Protein AF-0000000087054892 (afdb_homodimer)

Foldseek 3Di:
DDLVVLLVVVQVVQVVQFDQDPVRDTDDDPCSLCPDPVSVVSDVPVLVSVVVCVVVVNDDDPDNPPPDDPCVPPDDDDDDDDD/DDLVVLLVVVQVVQVVQFDQDPVRDTDDDPVSLCPDPVSVVSDVPVVVSVVVCVVVVNDDDDDDPPPPCPCVVPDDDDDDDDD

InterPro domains:
  IPR027817 Costars domain [PF14705] (2-78)
  IPR027817 Costars domain [SM01283] (1-79)
  IPR038095 Costars domain superfamily [G3DSA:1.10.10.1540] (1-82)
  IPR044302 Costars family [PTHR46334] (1-81)

Secondary structure (DSSP, 8-state):
--HHHHHHHHHHHHHHHSEE-TTS-EEEEHHHHHH-HHHHHH-TTHHHHHHHHHHTTSEEESSSTTTSSTTTT-EEEEPP---/--HHHHHHHHHHHHHHHSEE-TTS-EEEEHHHHHH-HHHHHH-TTHHHHHHHHHHTTSEEESSS-S--GGGTT-EEEEPP---

Nearest PDB structures (foldseek):
  2l2o-assembly1_A  TM=8.131E-01  e=5.990E-06  Homo sapiens
  8h1t-assembly1_N  TM=3.758E-01  e=7.780E+00  Homo sapiens
  2l2o-assembly1_A  TM=8.113E-01  e=1.646E-06  Homo sapiens
  8h1t-assembly1_N  TM=3.762E-01  e=4.968E+00  Homo sapiens

Structure (mmCIF, N/CA/C/O backbone):
data_AF-0000000087054892-model_v1
#
loop_
_entity.id
_entity.type
_entity.pdbx_description
1 polymer 'Costars family protein'
#
loop_
_atom_site.group_PDB
_atom_site.id
_atom_site.type_symbol
_atom_site.label_atom_id
_atom_site.label_alt_id
_atom_site.label_comp_id
_atom_site.label_asym_id
_atom_site.label_entity_id
_atom_site.label_seq_id
_atom_site.pdbx_PDB_ins_code
_atom_site.Cartn_x
_atom_site.Cartn_y
_atom_site.Cartn_z
_atom_site.occupancy
_atom_site.B_iso_or_equiv
_atom_site.auth_seq_id
_atom_site.auth_comp_id
_atom_site.auth_asym_id
_atom_site.auth_atom_id
_atom_site.pdbx_PDB_model_num
ATOM 1 N N . MET A 1 1 ? -16.953 -5.738 0.261 1 68.81 1 MET A N 1
ATOM 2 C CA . MET A 1 1 ? -16.234 -6.996 0.444 1 68.81 1 MET A CA 1
ATOM 3 C C . MET A 1 1 ? -15.57 -7.055 1.818 1 68.81 1 MET A C 1
ATOM 5 O O . MET A 1 1 ? -15.062 -6.043 2.311 1 68.81 1 MET A O 1
ATOM 9 N N . ASN A 1 2 ? -15.766 -8.086 2.609 1 77.81 2 ASN A N 1
ATOM 10 C CA . ASN A 1 2 ? -14.961 -8.258 3.811 1 77.81 2 ASN A CA 1
ATOM 11 C C . ASN A 1 2 ? -13.594 -8.859 3.488 1 77.81 2 ASN A C 1
ATOM 13 O O . ASN A 1 2 ? -13.312 -9.188 2.334 1 77.81 2 ASN A O 1
ATOM 17 N N . VAL A 1 3 ? -12.602 -8.836 4.434 1 77.44 3 VAL A N 1
ATOM 18 C CA . VAL A 1 3 ? -11.211 -9.211 4.219 1 77.44 3 VAL A CA 1
ATOM 19 C C . VAL A 1 3 ? -11.133 -10.648 3.699 1 77.44 3 VAL A C 1
ATOM 21 O O . VAL A 1 3 ? -10.297 -10.961 2.85 1 77.44 3 VAL A O 1
ATOM 24 N N . GLU A 1 4 ? -12.039 -11.531 4.176 1 83.75 4 GLU A N 1
ATOM 25 C CA . GLU A 1 4 ? -12.023 -12.922 3.725 1 83.75 4 GLU A CA 1
ATOM 26 C C . GLU A 1 4 ? -12.391 -13.023 2.248 1 83.75 4 GLU A C 1
ATOM 28 O O . GLU A 1 4 ? -11.773 -13.789 1.502 1 83.75 4 GLU A O 1
ATOM 33 N N . GLU A 1 5 ? -13.375 -12.273 1.948 1 89.38 5 GLU A N 1
ATOM 34 C CA . GLU A 1 5 ? -13.781 -12.25 0.548 1 89.38 5 GLU A CA 1
ATOM 35 C C . GLU A 1 5 ? -12.68 -11.688 -0.343 1 89.38 5 GLU A C 1
ATOM 37 O O . GLU A 1 5 ? -12.445 -12.188 -1.445 1 89.38 5 GLU A O 1
ATOM 42 N N . GLU A 1 6 ? -12.031 -10.68 0.125 1 87.88 6 GLU A N 1
ATOM 43 C CA . GLU A 1 6 ? -10.945 -10.07 -0.64 1 87.88 6 GLU A CA 1
ATOM 44 C C . GLU A 1 6 ? -9.797 -11.047 -0.834 1 87.88 6 GLU A C 1
ATOM 46 O O . GLU A 1 6 ? -9.18 -11.094 -1.904 1 87.88 6 GLU A O 1
ATOM 51 N N . VAL A 1 7 ? -9.578 -11.812 0.186 1 91.75 7 VAL A N 1
ATOM 52 C CA . VAL A 1 7 ? -8.484 -12.781 0.1 1 91.75 7 VAL A CA 1
ATOM 53 C C . VAL A 1 7 ? -8.828 -13.859 -0.918 1 91.75 7 VAL A C 1
ATOM 55 O O . VAL A 1 7 ? -7.965 -14.32 -1.668 1 91.75 7 VAL A O 1
ATOM 58 N N . GLU A 1 8 ? -10.062 -14.234 -0.938 1 94.06 8 GLU A N 1
ATOM 59 C CA . GLU A 1 8 ? -10.484 -15.227 -1.924 1 94.06 8 GLU A CA 1
ATOM 60 C C . GLU A 1 8 ? -10.344 -14.688 -3.344 1 94.06 8 GLU A C 1
ATOM 62 O O . GLU A 1 8 ? -9.875 -15.391 -4.238 1 94.06 8 GLU A O 1
ATOM 67 N N . ARG A 1 9 ? -10.742 -13.414 -3.494 1 93.69 9 ARG A N 1
ATOM 68 C CA . ARG A 1 9 ? -10.578 -12.789 -4.801 1 93.69 9 ARG A CA 1
ATOM 69 C C . ARG A 1 9 ? -9.102 -12.68 -5.172 1 93.69 9 ARG A C 1
ATOM 71 O O . ARG A 1 9 ? -8.734 -12.828 -6.34 1 93.69 9 ARG A O 1
ATOM 78 N N . LEU A 1 10 ? -8.25 -12.438 -4.195 1 95.62 10 LEU A N 1
ATOM 79 C CA . LEU A 1 10 ? -6.812 -12.359 -4.426 1 95.62 10 LEU A CA 1
ATOM 80 C C . LEU A 1 10 ? -6.277 -13.68 -4.969 1 95.62 10 LEU A C 1
ATOM 82 O O . LEU A 1 10 ? -5.465 -13.688 -5.898 1 95.62 10 LEU A O 1
ATOM 86 N N . LYS A 1 11 ? -6.719 -14.758 -4.449 1 96.06 11 LYS A N 1
ATOM 87 C CA . LYS A 1 11 ? -6.285 -16.062 -4.934 1 96.06 11 LYS A CA 1
ATOM 88 C C . LYS A 1 11 ? -6.609 -16.234 -6.414 1 96.06 11 LYS A C 1
ATOM 90 O O . LYS A 1 11 ? -5.773 -16.703 -7.188 1 96.06 11 LYS A O 1
ATOM 95 N N . GLU A 1 12 ? -7.785 -15.875 -6.77 1 96.88 12 GLU A N 1
ATOM 96 C CA . GLU A 1 12 ? -8.227 -15.984 -8.156 1 96.88 12 GLU A CA 1
ATOM 97 C C . GLU A 1 12 ? -7.34 -15.156 -9.086 1 96.88 12 GLU A C 1
ATOM 99 O O . GLU A 1 12 ? -6.957 -15.617 -10.164 1 96.88 12 GLU A O 1
ATOM 104 N N . GLU A 1 13 ? -7.086 -13.961 -8.609 1 97.12 13 GLU A N 1
ATOM 105 C CA . GLU A 1 13 ? -6.293 -13.062 -9.445 1 97.12 13 GLU A CA 1
ATOM 106 C C . GLU A 1 13 ? -4.852 -13.555 -9.562 1 97.12 13 GLU A C 1
ATOM 108 O O . GLU A 1 13 ? -4.23 -13.422 -10.617 1 97.12 13 GLU A O 1
ATOM 113 N N . ILE A 1 14 ? -4.324 -14.148 -8.508 1 97.06 14 ILE A N 1
ATOM 114 C CA . ILE A 1 14 ? -2.969 -14.68 -8.57 1 97.06 14 ILE A CA 1
ATOM 115 C C . ILE A 1 14 ? -2.92 -15.867 -9.516 1 97.06 14 ILE A C 1
ATOM 117 O O . ILE A 1 14 ? -1.962 -16.031 -10.281 1 97.06 14 ILE A O 1
ATOM 121 N N . GLN A 1 15 ? -3.904 -16.625 -9.492 1 97.25 15 GLN A N 1
ATOM 122 C CA . GLN A 1 15 ? -3.961 -17.766 -10.414 1 97.25 15 GLN A CA 1
ATOM 123 C C . GLN A 1 15 ? -4.145 -17.297 -11.852 1 97.25 15 GLN A C 1
ATOM 125 O O . GLN A 1 15 ? -3.568 -17.891 -12.773 1 97.25 15 GLN A O 1
ATOM 130 N N . ARG A 1 16 ? -4.91 -16.328 -12.008 1 96.94 16 ARG A N 1
ATOM 131 C CA . ARG A 1 16 ? -5.164 -15.797 -13.336 1 96.94 16 ARG A CA 1
ATOM 132 C C . ARG A 1 16 ? -3.904 -15.172 -13.93 1 96.94 16 ARG A C 1
ATOM 134 O O . ARG A 1 16 ? -3.617 -15.344 -15.117 1 96.94 16 ARG A O 1
ATOM 141 N N . LEU A 1 17 ? -3.178 -14.461 -13.156 1 97.38 17 LEU A N 1
ATOM 142 C CA . LEU A 1 17 ? -2.078 -13.633 -13.641 1 97.38 17 LEU A CA 1
ATOM 143 C C . LEU A 1 17 ? -0.741 -14.344 -13.445 1 97.38 17 LEU A C 1
ATOM 145 O O . LEU A 1 17 ? 0.256 -13.984 -14.07 1 97.38 17 LEU A O 1
ATOM 149 N N . GLY A 1 18 ? -0.791 -15.297 -12.547 1 97.06 18 GLY A N 1
ATOM 150 C CA . GLY A 1 18 ? 0.478 -15.883 -12.148 1 97.06 18 GLY A CA 1
ATOM 151 C C . GLY A 1 18 ? 0.843 -17.109 -12.953 1 97.06 18 GLY A C 1
ATOM 152 O O . GLY A 1 18 ? 0.237 -17.391 -13.992 1 97.06 18 GLY A O 1
ATOM 153 N N . GLN A 1 19 ? 1.957 -17.656 -12.562 1 96.19 19 GLN A N 1
ATOM 154 C CA . GLN A 1 19 ? 2.471 -18.891 -13.156 1 96.19 19 GLN A CA 1
ATOM 155 C C . GLN A 1 19 ? 2.457 -20.031 -12.148 1 96.19 19 GLN A C 1
ATOM 157 O O . GLN A 1 19 ? 2.953 -19.891 -11.031 1 96.19 19 GLN A O 1
ATOM 162 N N . ILE A 1 20 ? 1.938 -21.203 -12.727 1 95.38 20 ILE A N 1
ATOM 163 C CA . ILE A 1 20 ? 1.91 -22.375 -11.875 1 95.38 20 ILE A CA 1
ATOM 164 C C . ILE A 1 20 ? 3.326 -22.922 -11.695 1 95.38 20 ILE A C 1
ATOM 166 O O . ILE A 1 20 ? 4.113 -22.938 -12.641 1 95.38 20 ILE A O 1
ATOM 170 N N . GLN A 1 21 ? 3.553 -23.25 -10.445 1 95.62 21 GLN A N 1
ATOM 171 C CA . GLN A 1 21 ? 4.84 -23.859 -10.117 1 95.62 21 GLN A CA 1
ATOM 172 C C . GLN A 1 21 ? 4.746 -25.375 -10.078 1 95.62 21 GLN A C 1
ATOM 174 O O . GLN A 1 21 ? 3.648 -25.938 -10.016 1 95.62 21 GLN A O 1
ATOM 179 N N . PRO A 1 22 ? 5.848 -26 -10.164 1 95.06 22 PRO A N 1
ATOM 180 C CA . PRO A 1 22 ? 5.84 -27.469 -10.125 1 95.06 22 PRO A CA 1
ATOM 181 C C . PRO A 1 22 ? 5.184 -28.016 -8.859 1 95.06 22 PRO A C 1
ATOM 183 O O . PRO A 1 22 ? 4.574 -29.094 -8.891 1 95.06 22 PRO A O 1
ATOM 186 N N . ASP A 1 23 ? 5.242 -27.281 -7.777 1 94.44 23 ASP A N 1
ATOM 187 C CA . ASP A 1 23 ? 4.668 -27.75 -6.516 1 94.44 23 ASP A CA 1
ATOM 188 C C . ASP A 1 23 ? 3.182 -27.406 -6.434 1 94.44 23 ASP A C 1
ATOM 190 O O . ASP A 1 23 ? 2.541 -27.625 -5.406 1 94.44 23 ASP A O 1
ATOM 194 N N . GLY A 1 24 ? 2.678 -26.922 -7.469 1 95 24 GLY A N 1
ATOM 195 C CA . GLY A 1 24 ? 1.264 -26.594 -7.504 1 95 24 GLY A CA 1
ATOM 196 C C . GLY A 1 24 ? 0.974 -25.172 -7.023 1 95 24 GLY A C 1
ATOM 197 O O . GLY A 1 24 ? -0.169 -24.719 -7.086 1 95 24 GLY A O 1
ATOM 198 N N . SER A 1 25 ? 1.971 -24.484 -6.531 1 96.38 25 SER A N 1
ATOM 199 C CA . SER A 1 25 ? 1.786 -23.094 -6.148 1 96.38 25 SER A CA 1
ATOM 200 C C . SER A 1 25 ? 1.798 -22.172 -7.367 1 96.38 25 SER A C 1
ATOM 202 O O . SER A 1 25 ? 2.105 -22.609 -8.477 1 96.38 25 SER A O 1
ATOM 204 N N . TYR A 1 26 ? 1.271 -21 -7.176 1 97 26 TYR A N 1
ATOM 205 C CA . TYR A 1 26 ? 1.321 -19.984 -8.219 1 97 26 TYR A CA 1
ATOM 206 C C . TYR A 1 26 ? 2.207 -18.812 -7.793 1 97 26 TYR A C 1
ATOM 208 O O . TYR A 1 26 ? 2.207 -18.422 -6.625 1 97 26 TYR A O 1
ATOM 216 N N . LYS A 1 27 ? 2.92 -18.266 -8.688 1 95.56 27 LYS A N 1
ATOM 217 C CA . LYS A 1 27 ? 3.75 -17.078 -8.445 1 95.56 27 LYS A CA 1
ATOM 218 C C . LYS A 1 27 ? 3.375 -15.945 -9.383 1 95.56 27 LYS A C 1
ATOM 220 O O . LYS A 1 27 ? 3.082 -16.172 -10.555 1 95.56 27 LYS A O 1
ATOM 225 N N . VAL A 1 28 ? 3.322 -14.734 -8.805 1 94.81 28 VAL A N 1
ATOM 226 C CA . VAL A 1 28 ? 3.094 -13.5 -9.539 1 94.81 28 VAL A CA 1
ATOM 227 C C . VAL A 1 28 ? 3.873 -12.359 -8.891 1 94.81 28 VAL A C 1
ATOM 229 O O . VAL A 1 28 ? 4.18 -12.406 -7.699 1 94.81 28 VAL A O 1
ATOM 232 N N . THR A 1 29 ? 4.262 -11.398 -9.641 1 90.25 29 THR A N 1
ATOM 233 C CA . THR A 1 29 ? 4.926 -10.258 -9.023 1 90.25 29 THR A CA 1
ATOM 234 C C . THR A 1 29 ? 3.902 -9.219 -8.578 1 90.25 29 THR A C 1
ATOM 236 O O . THR A 1 29 ? 2.809 -9.133 -9.141 1 90.25 29 THR A O 1
ATOM 239 N N . PHE A 1 30 ? 4.32 -8.453 -7.582 1 86.25 30 PHE A N 1
ATOM 240 C CA . PHE A 1 30 ? 3.453 -7.379 -7.102 1 86.25 30 PHE A CA 1
ATOM 241 C C . PHE A 1 30 ? 3.098 -6.422 -8.234 1 86.25 30 PHE A C 1
ATOM 243 O O . PHE A 1 30 ? 1.949 -5.988 -8.344 1 86.25 30 PHE A O 1
ATOM 250 N N . GLY A 1 31 ? 4.051 -6.141 -9.008 1 83.5 31 GLY A N 1
ATOM 251 C CA . GLY A 1 31 ? 3.805 -5.219 -10.102 1 83.5 31 GLY A CA 1
ATOM 252 C C . GLY A 1 31 ? 2.719 -5.691 -11.047 1 83.5 31 GLY A C 1
ATOM 253 O O . GLY A 1 31 ? 1.903 -4.895 -11.516 1 83.5 31 GLY A O 1
ATOM 254 N N . VAL A 1 32 ? 2.734 -7.004 -11.281 1 87.81 32 VAL A N 1
ATOM 255 C CA . VAL A 1 32 ? 1.724 -7.562 -12.172 1 87.81 32 VAL A CA 1
ATOM 256 C C . VAL A 1 32 ? 0.338 -7.402 -11.547 1 87.81 32 VAL A C 1
ATOM 258 O O . VAL A 1 32 ? -0.601 -6.957 -12.219 1 87.81 32 VAL A O 1
ATOM 261 N N . LEU A 1 33 ? 0.255 -7.715 -10.305 1 88 33 LEU A N 1
ATOM 262 C CA . LEU A 1 33 ? -1.021 -7.547 -9.617 1 88 33 LEU A CA 1
ATOM 263 C C . LEU A 1 33 ? -1.436 -6.082 -9.586 1 88 33 LEU A C 1
ATOM 265 O O . LEU A 1 33 ? -2.574 -5.742 -9.914 1 88 33 LEU A O 1
ATOM 269 N N . PHE A 1 34 ? -0.539 -5.25 -9.281 1 82.12 34 PHE A N 1
ATOM 270 C CA . PHE A 1 34 ? -0.814 -3.84 -9.039 1 82.12 34 PHE A CA 1
ATOM 271 C C . PHE A 1 34 ? -1.226 -3.137 -10.328 1 82.12 34 PHE A C 1
ATOM 273 O O . PHE A 1 34 ? -2.078 -2.246 -10.305 1 82.12 34 PHE A O 1
ATOM 280 N N . ASN A 1 35 ? -0.641 -3.539 -11.352 1 82.69 35 ASN A N 1
ATOM 281 C CA . ASN A 1 35 ? -0.867 -2.834 -12.609 1 82.69 35 ASN A CA 1
ATOM 282 C C . ASN A 1 35 ? -2.006 -3.461 -13.406 1 82.69 35 ASN A C 1
ATOM 284 O O . ASN A 1 35 ? -2.391 -2.943 -14.453 1 82.69 35 ASN A O 1
ATOM 288 N N . ASP A 1 36 ? -2.432 -4.547 -12.914 1 87.62 36 ASP A N 1
ATOM 289 C CA . ASP A 1 36 ? -3.535 -5.188 -13.617 1 87.62 36 ASP A CA 1
ATOM 290 C C . ASP A 1 36 ? -4.84 -4.426 -13.406 1 87.62 36 ASP A C 1
ATOM 292 O O . ASP A 1 36 ? -5.238 -4.164 -12.266 1 87.62 36 ASP A O 1
ATOM 296 N N . ASP A 1 37 ? -5.578 -4.105 -14.492 1 87.69 37 ASP A N 1
ATOM 297 C CA . ASP A 1 37 ? -6.789 -3.289 -14.461 1 87.69 37 ASP A CA 1
ATOM 298 C C . ASP A 1 37 ? -7.867 -3.941 -13.609 1 87.69 37 ASP A C 1
ATOM 300 O O . ASP A 1 37 ? -8.586 -3.254 -12.875 1 87.69 37 ASP A O 1
ATOM 304 N N . ARG A 1 38 ? -8.016 -5.16 -13.742 1 90.75 38 ARG A N 1
ATOM 305 C CA . ARG A 1 38 ? -9.039 -5.848 -12.961 1 90.75 38 ARG A CA 1
ATOM 306 C C . ARG A 1 38 ? -8.711 -5.797 -11.469 1 90.75 38 ARG A C 1
ATOM 308 O O . ARG A 1 38 ? -9.578 -5.488 -10.648 1 90.75 38 ARG A O 1
ATOM 315 N N . CYS A 1 39 ? -7.445 -6.051 -11.102 1 89 39 CYS A N 1
ATOM 316 C CA . CYS A 1 39 ? -7.027 -5.969 -9.703 1 89 39 CYS A CA 1
ATOM 317 C C . CYS A 1 39 ? -7.219 -4.559 -9.164 1 89 39 CYS A C 1
ATOM 319 O O . CYS A 1 39 ? -7.668 -4.379 -8.031 1 89 39 CYS A O 1
ATOM 321 N N . ALA A 1 40 ? -6.969 -3.566 -10.039 1 79.62 40 ALA A N 1
ATOM 322 C CA . ALA A 1 40 ? -7.121 -2.174 -9.625 1 79.62 40 ALA A CA 1
ATOM 323 C C . ALA A 1 40 ? -8.586 -1.837 -9.367 1 79.62 40 ALA A C 1
ATOM 325 O O . ALA A 1 40 ? -8.898 -1.002 -8.516 1 79.62 40 ALA A O 1
ATOM 326 N N . ASN A 1 41 ? -9.383 -2.514 -10.008 1 82.44 41 ASN A N 1
ATOM 327 C CA . ASN A 1 41 ? -10.812 -2.256 -9.859 1 82.44 41 ASN A CA 1
ATOM 328 C C . ASN A 1 41 ? -11.398 -3.037 -8.688 1 82.44 41 ASN A C 1
ATOM 330 O O . ASN A 1 41 ? -12.359 -2.59 -8.062 1 82.44 41 ASN A O 1
ATOM 334 N N . ILE A 1 42 ? -10.781 -4.172 -8.461 1 82.56 42 ILE A N 1
ATOM 335 C CA . ILE A 1 42 ? -11.305 -5.066 -7.438 1 82.56 42 ILE A CA 1
ATOM 336 C C . ILE A 1 42 ? -10.758 -4.664 -6.066 1 82.56 42 ILE A C 1
ATOM 338 O O . ILE A 1 42 ? -11.508 -4.586 -5.09 1 82.56 42 ILE A O 1
ATOM 342 N N . PHE A 1 43 ? -9.438 -4.418 -6.109 1 78.62 43 PHE A N 1
ATOM 343 C CA . PHE A 1 43 ? -8.789 -4.18 -4.824 1 78.62 43 PHE A CA 1
ATOM 344 C C . PHE A 1 43 ? -8.508 -2.693 -4.625 1 78.62 43 PHE A C 1
ATOM 346 O O . PHE A 1 43 ? -7.59 -2.145 -5.234 1 78.62 43 PHE A O 1
ATOM 353 N N . GLU A 1 44 ? -9.289 -2.098 -3.752 1 68.38 44 GLU A N 1
ATOM 354 C CA . GLU A 1 44 ? -9 -0.719 -3.367 1 68.38 44 GLU A CA 1
ATOM 355 C C . GLU A 1 44 ? -7.75 -0.642 -2.496 1 68.38 44 GLU A C 1
ATOM 357 O O . GLU A 1 44 ? -6.996 0.333 -2.566 1 68.38 44 GLU A O 1
ATOM 362 N N . ALA A 1 45 ? -7.543 -1.728 -1.789 1 70.62 45 ALA A N 1
ATOM 363 C CA . ALA A 1 45 ? -6.426 -1.825 -0.851 1 70.62 45 ALA A CA 1
ATOM 364 C C . ALA A 1 45 ? -5.672 -3.137 -1.033 1 70.62 45 ALA A C 1
ATOM 366 O O . ALA A 1 45 ? -5.574 -3.939 -0.102 1 70.62 45 ALA A O 1
ATOM 367 N N . LEU A 1 46 ? -5.035 -3.184 -2.23 1 79.44 46 LEU A N 1
ATOM 368 C CA . LEU A 1 46 ? -4.336 -4.414 -2.586 1 79.44 46 LEU A CA 1
ATOM 369 C C . LEU A 1 46 ? -3.291 -4.766 -1.535 1 79.44 46 LEU A C 1
ATOM 371 O O . LEU A 1 46 ? -3.182 -5.926 -1.128 1 79.44 46 LEU A O 1
ATOM 375 N N . VAL A 1 47 ? -2.594 -3.799 -1.084 1 77.88 47 VAL A N 1
ATOM 376 C CA . VAL A 1 47 ? -1.52 -4.047 -0.129 1 77.88 47 VAL A CA 1
ATOM 377 C C . VAL A 1 47 ? -2.102 -4.586 1.176 1 77.88 47 VAL A C 1
ATOM 379 O O . VAL A 1 47 ? -1.542 -5.508 1.777 1 77.88 47 VAL A O 1
ATOM 382 N N . GLY A 1 48 ? -3.162 -3.939 1.605 1 76.31 48 GLY A N 1
ATOM 383 C CA . GLY A 1 48 ? -3.84 -4.457 2.783 1 76.31 48 GLY A CA 1
ATOM 384 C C . GLY A 1 48 ? -4.312 -5.891 2.621 1 76.31 48 GLY A C 1
ATOM 385 O O . GLY A 1 48 ? -4.191 -6.695 3.545 1 76.31 48 GLY A O 1
ATOM 386 N N . THR A 1 49 ? -4.93 -6.191 1.457 1 83.25 49 THR A N 1
ATOM 387 C CA . THR A 1 49 ? -5.391 -7.543 1.173 1 83.25 49 THR A CA 1
ATOM 388 C C . THR A 1 49 ? -4.223 -8.523 1.185 1 83.25 49 THR A C 1
ATOM 390 O O . THR A 1 49 ? -4.348 -9.641 1.7 1 83.25 49 THR A O 1
ATOM 393 N N . LEU A 1 50 ? -3.105 -8.062 0.597 1 85.19 50 LEU A N 1
ATOM 394 C CA . LEU A 1 50 ? -1.914 -8.906 0.578 1 85.19 50 LEU A CA 1
ATOM 395 C C . LEU A 1 50 ? -1.403 -9.156 1.992 1 85.19 50 LEU A C 1
ATOM 397 O O . LEU A 1 50 ? -1.021 -10.281 2.328 1 85.19 50 LEU A O 1
ATOM 401 N N . ARG A 1 51 ? -1.39 -8.188 2.787 1 80.31 51 ARG A N 1
ATOM 402 C CA . ARG A 1 51 ? -0.952 -8.352 4.172 1 80.31 51 ARG A CA 1
ATOM 403 C C . ARG A 1 51 ? -1.855 -9.328 4.918 1 80.31 51 ARG A C 1
ATOM 405 O O . ARG A 1 51 ? -1.373 -10.188 5.66 1 80.31 51 ARG A O 1
ATOM 412 N N . ALA A 1 52 ? -3.131 -9.164 4.719 1 81.44 52 ALA A N 1
ATOM 413 C CA . ALA A 1 52 ? -4.074 -10.078 5.355 1 81.44 52 ALA A CA 1
ATOM 414 C C . ALA A 1 52 ? -3.857 -11.516 4.883 1 81.44 52 ALA A C 1
ATOM 416 O O . ALA A 1 52 ? -3.865 -12.453 5.688 1 81.44 52 ALA A O 1
ATOM 417 N N . ALA A 1 53 ? -3.678 -11.648 3.633 1 90.06 53 ALA A N 1
ATOM 418 C CA . ALA A 1 53 ? -3.473 -12.969 3.047 1 90.06 53 ALA A CA 1
ATOM 419 C C . ALA A 1 53 ? -2.184 -13.602 3.562 1 90.06 53 ALA A C 1
ATOM 421 O O . ALA A 1 53 ? -2.129 -14.812 3.783 1 90.06 53 ALA A O 1
ATOM 422 N N . LYS A 1 54 ? -1.189 -12.75 3.66 1 87.31 54 LYS A N 1
ATOM 423 C CA . LYS A 1 54 ? 0.067 -13.242 4.215 1 87.31 54 LYS A CA 1
ATOM 424 C C . LYS A 1 54 ? -0.107 -13.672 5.668 1 87.31 54 LYS A C 1
ATOM 426 O O . LYS A 1 54 ? 0.389 -14.727 6.074 1 87.31 54 LYS A O 1
ATOM 431 N N . LYS A 1 55 ? -0.794 -12.922 6.445 1 83.44 55 LYS A N 1
ATOM 432 C CA . LYS A 1 55 ? -1.064 -13.258 7.84 1 83.44 55 LYS A CA 1
ATOM 433 C C . LYS A 1 55 ? -1.803 -14.586 7.949 1 83.44 55 LYS A C 1
ATOM 435 O O . LYS A 1 55 ? -1.593 -15.344 8.898 1 83.44 55 LYS A O 1
ATOM 440 N N . ARG A 1 56 ? -2.576 -14.961 6.992 1 88.94 56 ARG A N 1
ATOM 441 C CA . ARG A 1 56 ? -3.354 -16.188 6.969 1 88.94 56 ARG A CA 1
ATOM 442 C C . ARG A 1 56 ? -2.562 -17.328 6.324 1 88.94 56 ARG A C 1
ATOM 444 O O . ARG A 1 56 ? -3.092 -18.422 6.117 1 88.94 56 ARG A O 1
ATOM 451 N N . LYS A 1 57 ? -1.397 -17.047 5.922 1 91.69 57 LYS A N 1
ATOM 452 C CA . LYS A 1 57 ? -0.475 -18.016 5.32 1 91.69 57 LYS A CA 1
ATOM 453 C C . LYS A 1 57 ? -1.011 -18.531 3.988 1 91.69 57 LYS A C 1
ATOM 455 O O . LYS A 1 57 ? -0.787 -19.688 3.629 1 91.69 57 LYS A O 1
ATOM 460 N N . VAL A 1 58 ? -1.836 -17.672 3.395 1 93.81 58 VAL A N 1
ATOM 461 C CA . VAL A 1 58 ? -2.344 -17.984 2.062 1 93.81 58 VAL A CA 1
ATOM 462 C C . VAL A 1 58 ? -1.287 -17.641 1.015 1 93.81 58 VAL A C 1
ATOM 464 O O . VAL A 1 58 ? -1.096 -18.391 0.05 1 93.81 58 VAL A O 1
ATOM 467 N N . VAL A 1 59 ? -0.667 -16.484 1.247 1 94.31 59 VAL A N 1
ATOM 468 C CA . VAL A 1 59 ? 0.416 -16.078 0.358 1 94.31 59 VAL A CA 1
ATOM 469 C C . VAL A 1 59 ? 1.687 -15.836 1.169 1 94.31 59 VAL A C 1
ATOM 471 O O . VAL A 1 59 ? 1.625 -15.633 2.383 1 94.31 59 VAL A O 1
ATOM 474 N N . THR A 1 60 ? 2.809 -15.961 0.413 1 91.44 60 THR A N 1
ATOM 475 C CA . THR A 1 60 ? 4.098 -15.562 0.97 1 91.44 60 THR A CA 1
ATOM 476 C C . THR A 1 60 ? 4.82 -14.609 0.025 1 91.44 60 THR A C 1
ATOM 478 O O . THR A 1 60 ? 4.621 -14.656 -1.19 1 91.44 60 THR A O 1
ATOM 481 N N . TYR A 1 61 ? 5.523 -13.719 0.5 1 85.81 61 TYR A N 1
ATOM 482 C CA . TYR A 1 61 ? 6.445 -12.844 -0.221 1 85.81 61 TYR A CA 1
ATOM 483 C C . TYR A 1 61 ? 7.547 -12.336 0.701 1 85.81 61 TYR A C 1
ATOM 485 O O . TYR A 1 61 ? 7.387 -12.328 1.924 1 85.81 61 TYR A O 1
ATOM 493 N N . ASP A 1 62 ? 8.758 -12.227 -0.046 1 69.94 62 ASP A N 1
ATOM 494 C CA . ASP A 1 62 ? 9.898 -11.773 0.747 1 69.94 62 ASP A CA 1
ATOM 495 C C . ASP A 1 62 ? 9.773 -10.297 1.095 1 69.94 62 ASP A C 1
ATOM 497 O O . ASP A 1 62 ? 9.383 -9.484 0.251 1 69.94 62 ASP A O 1
ATOM 501 N N . GLY A 1 63 ? 10.273 -10.172 2.371 1 61.5 63 GLY A N 1
ATOM 502 C CA . GLY A 1 63 ? 10.43 -8.789 2.812 1 61.5 63 GLY A CA 1
ATOM 503 C C . GLY A 1 63 ? 9.109 -8.133 3.164 1 61.5 63 GLY A C 1
ATOM 504 O O . GLY A 1 63 ? 8.094 -8.805 3.326 1 61.5 63 GLY A O 1
ATOM 505 N N . GLU A 1 64 ? 9.188 -7.094 3.695 1 51.94 64 GLU A N 1
ATOM 506 C CA . GLU A 1 64 ? 8 -6.293 3.977 1 51.94 64 GLU A CA 1
ATOM 507 C C . GLU A 1 64 ? 7.414 -5.711 2.695 1 51.94 64 GLU A C 1
ATOM 509 O O . GLU A 1 64 ? 8.078 -4.945 1.993 1 51.94 64 GLU A O 1
ATOM 514 N N . LEU A 1 65 ? 6.734 -6.398 1.894 1 48.19 65 LEU A N 1
ATOM 515 C CA . LEU A 1 65 ? 5.887 -5.996 0.779 1 48.19 65 LEU A CA 1
ATOM 516 C C . LEU A 1 65 ? 5.195 -4.668 1.076 1 48.19 65 LEU A C 1
ATOM 518 O O . LEU A 1 65 ? 4.484 -4.539 2.076 1 48.19 65 LEU A O 1
ATOM 522 N N . LEU A 1 66 ? 5.91 -3.631 0.038 1 50.81 66 LEU A N 1
ATOM 523 C CA . LEU A 1 66 ? 5.266 -2.412 -0.442 1 50.81 66 LEU A CA 1
ATOM 524 C C . LEU A 1 66 ? 5.453 -1.272 0.554 1 50.81 66 LEU A C 1
ATOM 526 O O . LEU A 1 66 ? 5.102 -0.126 0.263 1 50.81 66 LEU A O 1
ATOM 530 N N . LEU A 1 67 ? 5.637 -1.647 1.753 1 46.53 67 LEU A N 1
ATOM 531 C CA . LEU A 1 67 ? 5.746 -0.498 2.645 1 46.53 67 LEU A CA 1
ATOM 532 C C . LEU A 1 67 ? 7.016 0.295 2.355 1 46.53 67 LEU A C 1
ATOM 534 O O . LEU A 1 67 ? 7.039 1.518 2.516 1 46.53 67 LEU A O 1
ATOM 538 N N . GLN A 1 68 ? 8.562 -0.222 1.963 1 48.5 68 GLN A N 1
ATOM 539 C CA . GLN A 1 68 ? 9.602 0.345 2.809 1 48.5 68 GLN A CA 1
ATOM 540 C C . GLN A 1 68 ? 10.203 1.598 2.176 1 48.5 68 GLN A C 1
ATOM 542 O O . GLN A 1 68 ? 10.656 1.565 1.027 1 48.5 68 GLN A O 1
ATOM 547 N N . GLY A 1 69 ? 10.203 2.467 2.475 1 53.5 69 GLY A N 1
ATOM 548 C CA . GLY A 1 69 ? 10.93 3.723 2.531 1 53.5 69 GLY A CA 1
ATOM 549 C C . GLY A 1 69 ? 10.844 4.523 1.248 1 53.5 69 GLY A C 1
ATOM 550 O O . GLY A 1 69 ? 11.273 5.68 1.199 1 53.5 69 GLY A O 1
ATOM 551 N N . VAL A 1 70 ? 10.391 3.797 0.168 1 56.22 70 VAL A N 1
ATOM 552 C CA . VAL A 1 70 ? 10.461 4.543 -1.083 1 56.22 70 VAL A CA 1
ATOM 553 C C . VAL A 1 70 ? 9.5 5.727 -1.034 1 56.22 70 VAL A C 1
ATOM 555 O O . VAL A 1 70 ? 9.781 6.789 -1.595 1 56.22 70 VAL A O 1
ATOM 558 N N . TYR A 1 71 ? 8.539 5.48 -0.301 1 65 71 TYR A N 1
ATOM 559 C CA . TYR A 1 71 ? 7.547 6.543 -0.239 1 65 71 TYR A CA 1
ATOM 560 C C . TYR A 1 71 ? 7.625 7.285 1.092 1 65 71 TYR A C 1
ATOM 562 O O . TYR A 1 71 ? 6.77 8.125 1.393 1 65 71 TYR A O 1
ATOM 570 N N . ASP A 1 72 ? 8.625 6.891 1.718 1 75 72 ASP A N 1
ATOM 571 C CA . ASP A 1 72 ? 8.695 7.488 3.049 1 75 72 ASP A CA 1
ATOM 572 C C . ASP A 1 72 ? 8.625 9.008 2.973 1 75 72 ASP A C 1
ATOM 574 O O . ASP A 1 72 ? 8.047 9.656 3.85 1 75 72 ASP A O 1
ATOM 578 N N . LYS A 1 73 ? 9.102 9.562 1.768 1 78.62 73 LYS A N 1
ATOM 579 C CA . LYS A 1 73 ? 9.219 11.016 1.723 1 78.62 73 LYS A CA 1
ATOM 580 C C . LYS A 1 73 ? 8.047 11.641 0.977 1 78.62 73 LYS A C 1
ATOM 582 O O . LYS A 1 73 ? 7.98 12.867 0.833 1 78.62 73 LYS A O 1
ATOM 587 N N . VAL A 1 74 ? 7.152 10.758 0.465 1 80.25 74 VAL A N 1
ATOM 588 C CA . VAL A 1 74 ? 5.969 11.297 -0.194 1 80.25 74 VAL A CA 1
ATOM 589 C C . VAL A 1 74 ? 5.156 12.125 0.799 1 80.25 74 VAL A C 1
ATOM 591 O O . VAL A 1 74 ? 4.742 11.625 1.845 1 80.25 74 VAL A O 1
ATOM 594 N N . GLU A 1 75 ? 5.012 13.383 0.38 1 87.25 75 GLU A N 1
ATOM 595 C CA . GLU A 1 75 ? 4.223 14.281 1.223 1 87.25 75 GLU A CA 1
ATOM 596 C C . GLU A 1 75 ? 2.729 14.125 0.939 1 87.25 75 GLU A C 1
ATOM 598 O O . GLU A 1 75 ? 2.309 14.141 -0.219 1 87.25 75 GLU A O 1
ATOM 603 N N . ILE A 1 76 ? 1.961 13.914 2.006 1 90.38 76 ILE A N 1
ATOM 604 C CA . ILE A 1 76 ? 0.504 13.859 1.972 1 90.38 76 ILE A CA 1
ATOM 605 C C . ILE A 1 76 ? -0.075 15.125 2.598 1 90.38 76 ILE A C 1
ATOM 607 O O . ILE A 1 76 ? 0.335 15.531 3.689 1 90.38 76 ILE A O 1
ATOM 611 N N . THR A 1 77 ? -0.965 15.766 1.82 1 94.81 77 THR A N 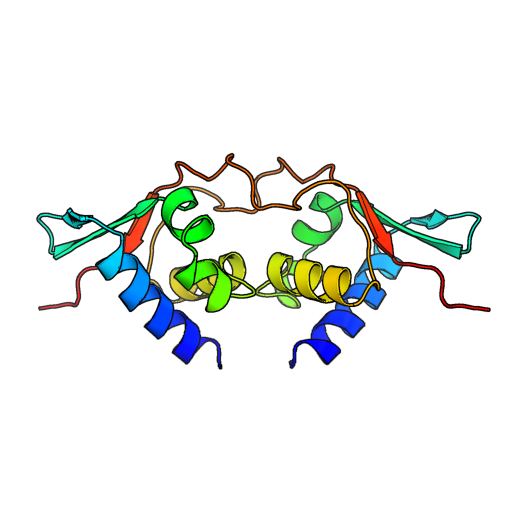1
ATOM 612 C CA . THR A 1 77 ? -1.598 17 2.297 1 94.81 77 THR A CA 1
ATOM 613 C C . THR A 1 77 ? -3.08 16.766 2.576 1 94.81 77 THR A C 1
ATOM 615 O O . THR A 1 77 ? -3.818 16.312 1.701 1 94.81 77 THR A O 1
ATOM 618 N N . LEU A 1 78 ? -3.363 16.969 3.773 1 96.44 78 LEU A N 1
ATOM 619 C CA . LEU A 1 78 ? -4.773 17.031 4.133 1 96.44 78 LEU A CA 1
ATOM 620 C C . LEU A 1 78 ? -5.332 18.438 3.904 1 96.44 78 LEU A C 1
ATOM 622 O O . LEU A 1 78 ? -4.805 19.406 4.445 1 96.44 78 LEU A O 1
ATOM 626 N N . LYS A 1 79 ? -6.324 18.562 3.162 1 93.75 79 LYS A N 1
ATOM 627 C CA . LYS A 1 79 ? -6.898 19.859 2.834 1 93.75 79 LYS A CA 1
ATOM 628 C C . LYS A 1 79 ? -7.484 20.531 4.07 1 93.75 79 LYS A C 1
ATOM 630 O O . LYS A 1 79 ? -8.016 19.859 4.961 1 93.75 79 LYS A O 1
ATOM 635 N N . ALA A 1 80 ? -7.359 21.922 3.973 1 91 80 ALA A N 1
ATOM 636 C CA . ALA A 1 80 ? -7.949 22.703 5.059 1 91 80 ALA A CA 1
ATOM 637 C C . ALA A 1 80 ? -9.469 22.547 5.082 1 91 80 ALA A C 1
ATOM 639 O O . ALA A 1 80 ? -10.094 22.375 4.035 1 91 80 ALA A O 1
ATOM 640 N N . THR A 1 81 ? -9.992 22.375 6.289 1 77.38 81 THR A N 1
ATOM 641 C CA . THR A 1 81 ? -11.445 22.422 6.387 1 77.38 81 THR A CA 1
ATOM 642 C C . THR A 1 81 ? -11.984 23.766 5.926 1 77.38 81 THR A C 1
ATOM 644 O O . THR A 1 81 ? -11.469 24.812 6.32 1 77.38 81 THR A O 1
ATOM 647 N N . PRO A 1 82 ? -12.68 23.703 4.828 1 65 82 PRO A N 1
ATOM 648 C CA . PRO A 1 82 ? -13.211 25 4.398 1 65 82 PRO A CA 1
ATOM 649 C C . PRO A 1 82 ? -13.773 25.828 5.559 1 65 82 PRO A C 1
ATOM 651 O O . PRO A 1 82 ? -14.352 25.266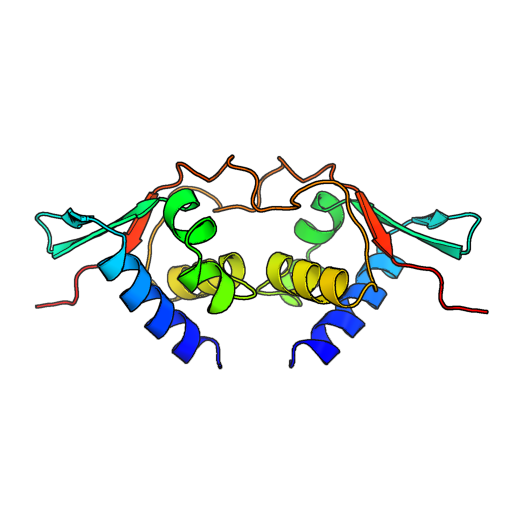 6.492 1 65 82 PRO A O 1
ATOM 654 N N . ALA A 1 83 ? -13.141 27.078 5.695 1 53.31 83 ALA A N 1
ATOM 655 C CA . ALA A 1 83 ? -13.695 28.031 6.652 1 53.31 83 ALA A CA 1
ATOM 656 C C . ALA A 1 83 ? -15.203 28.156 6.492 1 53.31 83 ALA A C 1
ATOM 658 O O . ALA A 1 83 ? -15.734 28.016 5.387 1 53.31 83 ALA A O 1
ATOM 659 N N . MET B 1 1 ? -14.539 -1.258 10.023 1 67.62 1 MET B N 1
ATOM 660 C CA . MET B 1 1 ? -14.625 0.131 9.578 1 67.62 1 MET B CA 1
ATOM 661 C C . MET B 1 1 ? -14.969 0.211 8.102 1 67.62 1 MET B C 1
ATOM 663 O O . MET B 1 1 ? -14.5 -0.604 7.301 1 67.62 1 MET B O 1
ATOM 667 N N . ASN B 1 2 ? -15.953 0.966 7.68 1 77.62 2 ASN B N 1
ATOM 668 C CA . ASN B 1 2 ? -16.141 1.228 6.258 1 77.62 2 ASN B CA 1
ATOM 669 C C . ASN B 1 2 ? -15.188 2.318 5.762 1 77.62 2 ASN B C 1
ATOM 671 O O . ASN B 1 2 ? -14.445 2.906 6.551 1 77.62 2 ASN B O 1
ATOM 675 N N . VAL B 1 3 ? -15.008 2.504 4.418 1 77.56 3 VAL B N 1
ATOM 676 C CA . VAL B 1 3 ? -14.016 3.373 3.797 1 77.56 3 VAL B CA 1
ATOM 677 C C . VAL B 1 3 ? -14.195 4.805 4.293 1 77.56 3 VAL B C 1
ATOM 679 O O . VAL B 1 3 ? -13.211 5.523 4.504 1 77.56 3 VAL B O 1
ATOM 682 N N . GLU B 1 4 ? -15.453 5.234 4.523 1 84 4 GLU B N 1
ATOM 683 C CA . GLU B 1 4 ? -15.711 6.59 5.004 1 84 4 GLU B CA 1
ATOM 684 C C . GLU B 1 4 ? -15.156 6.793 6.41 1 84 4 GLU B C 1
ATOM 686 O O . GLU B 1 4 ? -14.555 7.828 6.707 1 84 4 GLU B O 1
ATOM 691 N N . GLU B 1 5 ? -15.414 5.785 7.168 1 89.12 5 GLU B N 1
ATOM 692 C CA . GLU B 1 5 ? -14.891 5.84 8.531 1 89.12 5 GLU B CA 1
ATOM 693 C C . GLU B 1 5 ? -13.359 5.852 8.531 1 89.12 5 GLU B C 1
ATOM 695 O O . GLU B 1 5 ? -12.742 6.57 9.32 1 89.12 5 GLU B O 1
ATOM 700 N N . GLU B 1 6 ? -12.789 5.07 7.684 1 87.81 6 GLU B N 1
ATOM 701 C CA . GLU B 1 6 ? -11.328 5.012 7.594 1 87.81 6 GLU B CA 1
ATOM 702 C C . GLU B 1 6 ? -10.75 6.352 7.152 1 87.81 6 GLU B C 1
ATOM 704 O O . GLU B 1 6 ? -9.703 6.777 7.656 1 87.81 6 GLU B O 1
ATOM 709 N N . VAL B 1 7 ? -11.477 6.984 6.285 1 91.75 7 VAL B N 1
ATOM 710 C CA . VAL B 1 7 ? -11 8.273 5.789 1 91.75 7 VAL B CA 1
ATOM 711 C C . VAL B 1 7 ? -11.07 9.312 6.906 1 91.75 7 VAL B C 1
ATOM 713 O O . VAL B 1 7 ? -10.18 10.156 7.031 1 91.75 7 VAL B O 1
ATOM 716 N N . GLU B 1 8 ? -12.086 9.211 7.676 1 94 8 GLU B N 1
ATOM 717 C CA . GLU B 1 8 ? -12.195 10.133 8.805 1 94 8 GLU B CA 1
ATOM 718 C C . GLU B 1 8 ? -11.062 9.914 9.805 1 94 8 GLU B C 1
ATOM 720 O O . GLU B 1 8 ? -10.477 10.875 10.305 1 94 8 GLU B O 1
ATOM 725 N N . ARG B 1 9 ? -10.781 8.625 10.062 1 93.62 9 ARG B N 1
ATOM 726 C CA . ARG B 1 9 ? -9.664 8.312 10.953 1 93.62 9 ARG B CA 1
ATOM 727 C C . ARG B 1 9 ? -8.344 8.789 10.359 1 93.62 9 ARG B C 1
ATOM 729 O O . ARG B 1 9 ? -7.461 9.25 11.094 1 93.62 9 ARG B O 1
ATOM 736 N N . LEU B 1 10 ? -8.203 8.719 9.055 1 95.38 10 LEU B N 1
ATOM 737 C CA . LEU B 1 10 ? -7 9.188 8.375 1 95.38 10 LEU B CA 1
ATOM 738 C C . LEU B 1 10 ? -6.797 10.68 8.609 1 95.38 10 LEU B C 1
ATOM 740 O O . LEU B 1 10 ? -5.68 11.125 8.875 1 95.38 10 LEU B O 1
ATOM 744 N N . LYS B 1 11 ? -7.836 11.438 8.547 1 96.12 11 LYS B N 1
ATOM 745 C CA . LYS B 1 11 ? -7.738 12.875 8.797 1 96.12 11 LYS B CA 1
ATOM 746 C C . LYS B 1 11 ? -7.188 13.156 10.188 1 96.12 11 LYS B C 1
ATOM 748 O O . LYS B 1 11 ? -6.309 14.008 10.352 1 96.12 11 LYS B O 1
ATOM 753 N N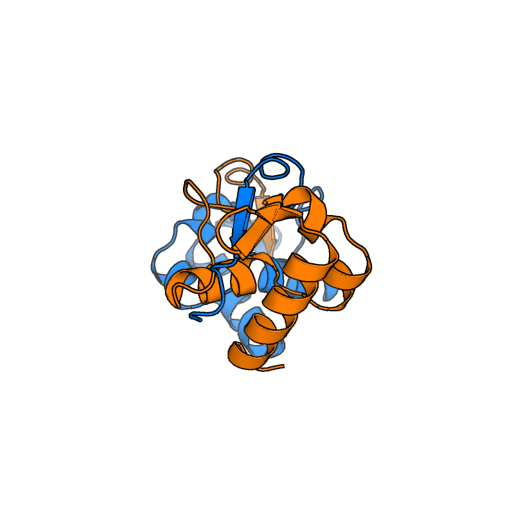 . GLU B 1 12 ? -7.703 12.461 11.133 1 96.88 12 GLU B N 1
ATOM 754 C CA . GLU B 1 12 ? -7.266 12.625 12.516 1 96.88 12 GLU B CA 1
ATOM 755 C C . GLU B 1 12 ? -5.773 12.328 12.656 1 96.88 12 GLU B C 1
ATOM 757 O O . GLU B 1 12 ? -5.051 13.062 13.336 1 96.88 12 GLU B O 1
ATOM 762 N N . GLU B 1 13 ? -5.391 11.234 12.023 1 97.06 13 GLU B N 1
ATOM 763 C CA . GLU B 1 13 ? -3.992 10.828 12.148 1 97.06 13 GLU B CA 1
ATOM 764 C C . GLU B 1 13 ? -3.068 11.812 11.422 1 97.06 13 GLU B C 1
ATOM 766 O O . GLU B 1 13 ? -1.96 12.078 11.891 1 97.06 13 GLU B O 1
ATOM 771 N N . ILE B 1 14 ? -3.512 12.383 10.328 1 97.06 14 ILE B N 1
ATOM 772 C CA . ILE B 1 14 ? -2.699 13.359 9.617 1 97.06 14 ILE B CA 1
ATOM 773 C C . ILE B 1 14 ? -2.566 14.633 10.453 1 97.06 14 ILE B C 1
ATOM 775 O O . ILE B 1 14 ? -1.494 15.242 10.508 1 97.06 14 ILE B O 1
ATOM 779 N N . GLN B 1 15 ? -3.586 14.977 11.07 1 97.25 15 GLN B N 1
ATOM 780 C CA . GLN B 1 15 ? -3.531 16.156 11.938 1 97.25 15 GLN B CA 1
ATOM 781 C C . GLN B 1 15 ? -2.654 15.891 13.156 1 97.25 15 GLN B C 1
ATOM 783 O O . GLN B 1 15 ? -1.928 16.781 13.602 1 97.25 15 GLN B O 1
ATOM 788 N N . ARG B 1 16 ? -2.746 14.75 13.664 1 96.94 16 ARG B N 1
ATOM 789 C CA . ARG B 1 16 ? -1.958 14.383 14.836 1 96.94 16 ARG B CA 1
ATOM 790 C C . ARG B 1 16 ? -0.469 14.352 14.508 1 96.94 16 ARG B C 1
ATOM 792 O O . ARG B 1 16 ? 0.357 14.805 15.297 1 96.94 16 ARG B O 1
ATOM 799 N N . LEU B 1 17 ? -0.113 13.82 13.391 1 97.31 17 LEU B N 1
ATOM 800 C CA . LEU B 1 17 ? 1.275 13.531 13.055 1 97.31 17 LEU B CA 1
ATOM 801 C C . LEU B 1 17 ? 1.861 14.617 12.164 1 97.31 17 LEU B C 1
ATOM 803 O O . LEU B 1 17 ? 3.082 14.742 12.047 1 97.31 17 LEU B O 1
ATOM 807 N N . GLY B 1 18 ? 0.942 15.344 11.562 1 97.06 18 GLY B N 1
ATOM 808 C CA . GLY B 1 18 ? 1.407 16.266 10.539 1 97.06 18 GLY B CA 1
ATOM 809 C C . GLY B 1 18 ? 1.669 17.656 11.078 1 97.06 18 GLY B C 1
ATOM 810 O O . GLY B 1 18 ? 1.72 17.875 12.289 1 97.06 18 GLY B O 1
ATOM 811 N N . GLN B 1 19 ? 2.045 18.484 10.141 1 96.12 19 GLN B N 1
ATOM 812 C CA . GLN B 1 19 ? 2.295 19.906 10.422 1 96.12 19 GLN B CA 1
ATOM 813 C C . GLN B 1 19 ? 1.267 20.797 9.727 1 96.12 19 GLN B C 1
ATOM 815 O O . GLN B 1 19 ? 1.031 20.656 8.523 1 96.12 19 GLN B O 1
ATOM 820 N N . ILE B 1 20 ? 0.784 21.766 10.586 1 95.31 20 ILE B N 1
ATOM 821 C CA . ILE B 1 20 ? -0.177 22.703 10.023 1 95.31 20 ILE B CA 1
ATOM 822 C C . ILE B 1 20 ? 0.539 23.688 9.086 1 95.31 20 ILE B C 1
ATOM 824 O O . ILE B 1 20 ? 1.647 24.141 9.383 1 95.31 20 ILE B O 1
ATOM 828 N N . GLN B 1 21 ? -0.128 23.859 7.992 1 95.5 21 GLN B N 1
ATOM 829 C CA . GLN B 1 21 ? 0.387 24.812 7.012 1 95.5 21 GLN B CA 1
ATOM 830 C C . GLN B 1 21 ? -0.276 26.188 7.176 1 95.5 21 GLN B C 1
ATOM 832 O O . GLN B 1 21 ? -1.313 26.297 7.828 1 95.5 21 GLN B O 1
ATOM 837 N N . PRO B 1 22 ? 0.319 27.156 6.637 1 94.94 22 PRO B N 1
ATOM 838 C CA . PRO B 1 22 ? -0.261 28.5 6.738 1 94.94 22 PRO B CA 1
ATOM 839 C C . PRO B 1 22 ? -1.676 28.578 6.168 1 94.94 22 PRO B C 1
ATOM 841 O O . PRO B 1 22 ? -2.504 29.344 6.656 1 94.94 22 PRO B O 1
ATOM 844 N N . ASP B 1 23 ? -1.977 27.75 5.203 1 94.38 23 ASP B N 1
ATOM 845 C CA . ASP B 1 23 ? -3.297 27.781 4.582 1 94.38 23 ASP B CA 1
ATOM 846 C C . ASP B 1 23 ? -4.289 26.922 5.363 1 94.38 23 ASP B C 1
ATOM 848 O O . ASP B 1 23 ? -5.43 26.734 4.938 1 94.38 23 ASP B O 1
ATOM 852 N N . GLY B 1 24 ? -3.885 26.453 6.449 1 94.94 24 GLY B N 1
ATOM 853 C CA . GLY B 1 24 ? -4.758 25.656 7.285 1 94.94 24 GLY B CA 1
ATOM 854 C C . GLY B 1 24 ? -4.715 24.172 6.949 1 94.94 24 GLY B C 1
ATOM 855 O O . GLY B 1 24 ? -5.332 23.359 7.633 1 94.94 24 GLY B O 1
ATOM 856 N N . SER B 1 25 ? -4.016 23.812 5.91 1 96.25 25 SER B N 1
ATOM 857 C CA . SER B 1 25 ? -3.84 22.406 5.586 1 96.25 25 SER B CA 1
ATOM 858 C C . SER B 1 25 ? -2.783 21.766 6.477 1 96.25 25 SER B C 1
ATOM 860 O O . SER B 1 25 ? -2.096 22.453 7.234 1 96.25 25 SER B O 1
ATOM 862 N N . TYR B 1 26 ? -2.828 20.469 6.523 1 97 26 TYR B N 1
ATOM 863 C CA . TYR B 1 26 ? -1.803 19.703 7.238 1 97 26 TYR B CA 1
ATOM 864 C C . TYR B 1 26 ? -0.962 18.875 6.273 1 97 26 TYR B C 1
ATOM 866 O O . TYR B 1 26 ? -1.483 18.328 5.301 1 97 26 TYR B O 1
ATOM 874 N N . LYS B 1 27 ? 0.279 18.766 6.527 1 95.31 27 L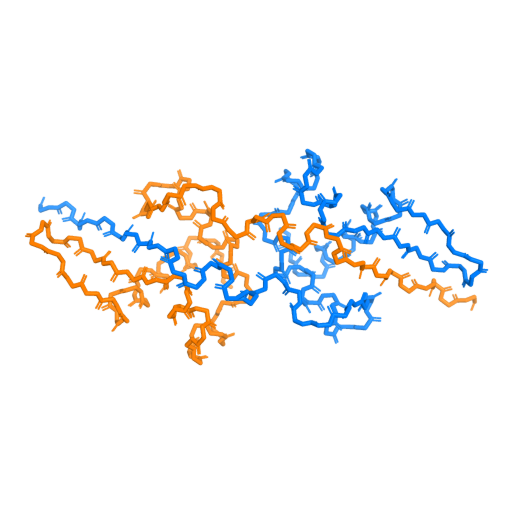YS B N 1
ATOM 875 C CA . LYS B 1 27 ? 1.188 17.938 5.742 1 95.31 27 LYS B CA 1
ATOM 876 C C . LYS B 1 27 ? 1.888 16.906 6.617 1 95.31 27 LYS B C 1
ATOM 878 O O . LYS B 1 27 ? 2.264 17.203 7.754 1 95.31 27 LYS B O 1
ATOM 883 N N . VAL B 1 28 ? 1.979 15.688 6.07 1 94.69 28 VAL B N 1
ATOM 884 C CA . VAL B 1 28 ? 2.705 14.586 6.691 1 94.69 28 VAL B CA 1
ATOM 885 C C . VAL B 1 28 ? 3.328 13.703 5.613 1 94.69 28 VAL B C 1
ATOM 887 O O . VAL B 1 28 ? 2.846 13.664 4.477 1 94.69 28 VAL B O 1
ATOM 890 N N . THR B 1 29 ? 4.402 13.07 5.906 1 90.06 29 THR B N 1
ATOM 891 C CA . THR B 1 29 ? 4.961 12.148 4.922 1 90.06 29 THR B CA 1
ATOM 892 C C . THR B 1 29 ? 4.355 10.758 5.078 1 90.06 29 THR B C 1
ATOM 894 O O . THR B 1 29 ? 3.92 10.383 6.172 1 90.06 29 THR B O 1
ATOM 897 N N . PHE B 1 30 ? 4.375 10.023 3.975 1 86.31 30 PHE B N 1
ATOM 898 C CA . PHE B 1 30 ? 3.879 8.648 4.012 1 86.31 30 PHE B CA 1
ATOM 899 C C . PHE B 1 30 ? 4.637 7.828 5.047 1 86.31 30 PHE B C 1
ATOM 901 O O . PHE B 1 30 ? 4.039 7.043 5.781 1 86.31 30 PHE B O 1
ATOM 908 N N . GLY B 1 31 ? 5.883 8.039 5.082 1 83.44 31 GLY B N 1
ATOM 909 C CA . GLY B 1 31 ? 6.688 7.285 6.027 1 83.44 31 GLY B CA 1
ATOM 910 C C . GLY B 1 31 ? 6.266 7.492 7.469 1 83.44 31 GLY B C 1
ATOM 911 O O . GLY B 1 31 ? 6.242 6.543 8.258 1 83.44 31 GLY B O 1
ATOM 912 N N . VAL B 1 32 ? 5.91 8.727 7.754 1 87.69 32 VAL B N 1
ATOM 913 C CA . VAL B 1 32 ? 5.48 9.031 9.117 1 87.69 32 VAL B CA 1
ATOM 914 C C . VAL B 1 32 ? 4.18 8.297 9.422 1 87.69 32 VAL B C 1
ATOM 916 O O . VAL B 1 32 ? 4.055 7.66 10.477 1 87.69 32 VAL B O 1
ATOM 919 N N . LEU B 1 33 ? 3.277 8.344 8.5 1 88.06 33 LEU B N 1
ATOM 920 C CA . LEU B 1 33 ? 2.02 7.629 8.688 1 88.06 33 LEU B CA 1
ATOM 921 C C . LEU B 1 33 ? 2.258 6.125 8.781 1 88.06 33 LEU B C 1
ATOM 923 O O . LEU B 1 33 ? 1.753 5.469 9.695 1 88.06 33 LEU B O 1
ATOM 927 N N . PHE B 1 34 ? 3.062 5.633 7.961 1 82.38 34 PHE B N 1
ATOM 928 C CA . PHE B 1 34 ? 3.258 4.195 7.809 1 82.38 34 PHE B CA 1
ATOM 929 C C . PHE B 1 34 ? 3.973 3.613 9.023 1 82.38 34 PHE B C 1
ATOM 931 O O . PHE B 1 34 ? 3.68 2.49 9.438 1 82.38 34 PHE B O 1
ATOM 938 N N . ASN B 1 35 ? 4.855 4.348 9.508 1 82.94 35 ASN B N 1
ATOM 939 C CA . ASN B 1 35 ? 5.684 3.822 10.594 1 82.94 35 ASN B CA 1
ATOM 940 C C . ASN B 1 35 ? 5.082 4.133 11.961 1 82.94 35 ASN B C 1
ATOM 942 O O . ASN B 1 35 ? 5.609 3.695 12.984 1 82.94 35 ASN B O 1
ATOM 946 N N . ASP B 1 36 ? 4.07 4.898 11.914 1 87.88 36 ASP B N 1
ATOM 947 C CA . ASP B 1 36 ? 3.434 5.219 13.188 1 87.88 36 ASP B CA 1
ATOM 948 C C . ASP B 1 36 ? 2.656 4.02 13.734 1 87.88 36 ASP B C 1
ATOM 950 O O . ASP B 1 36 ? 1.814 3.453 13.031 1 87.88 36 ASP B O 1
ATOM 954 N N . ASP B 1 37 ? 2.855 3.637 15.008 1 87.94 37 ASP B N 1
ATOM 955 C CA . ASP B 1 37 ? 2.271 2.455 15.633 1 87.94 37 ASP B CA 1
ATOM 956 C C . ASP B 1 37 ? 0.747 2.531 15.641 1 87.94 37 ASP B C 1
ATOM 958 O O . ASP B 1 37 ? 0.069 1.526 15.414 1 87.94 37 ASP B O 1
ATOM 962 N N . ARG B 1 38 ? 0.236 3.615 15.938 1 90.69 38 ARG B N 1
ATOM 963 C CA . ARG B 1 38 ? -1.215 3.766 15.977 1 90.69 38 ARG B CA 1
ATOM 964 C C . ARG B 1 38 ? -1.814 3.59 14.586 1 90.69 38 ARG B C 1
ATOM 966 O O . ARG B 1 38 ? -2.793 2.861 14.406 1 90.69 38 ARG B O 1
ATOM 973 N N . CYS B 1 39 ? -1.218 4.219 13.562 1 89.12 39 CYS B N 1
ATOM 974 C CA . CYS B 1 39 ? -1.684 4.062 12.188 1 89.12 39 CYS B CA 1
ATOM 975 C C . CYS B 1 39 ? -1.595 2.605 11.75 1 89.12 39 CYS B C 1
ATOM 977 O O . CYS B 1 39 ? -2.504 2.096 11.094 1 89.12 39 CYS B O 1
ATOM 979 N N . ALA B 1 40 ? -0.519 1.936 12.219 1 79.75 40 ALA B N 1
ATOM 980 C CA . ALA B 1 40 ? -0.336 0.532 11.859 1 79.75 40 ALA B CA 1
ATOM 981 C C . ALA B 1 40 ? -1.417 -0.341 12.492 1 79.75 40 ALA B C 1
ATOM 983 O O . ALA B 1 40 ? -1.815 -1.357 11.914 1 79.75 40 ALA B O 1
ATOM 984 N N . ASN B 1 41 ? -1.894 0.102 13.531 1 82.56 41 ASN B N 1
ATOM 985 C CA . ASN B 1 41 ? -2.916 -0.667 14.234 1 82.56 41 ASN B CA 1
ATOM 986 C C . ASN B 1 41 ? -4.312 -0.354 13.703 1 82.56 41 ASN B C 1
ATOM 988 O O . ASN B 1 41 ? -5.199 -1.211 13.727 1 82.56 41 ASN B O 1
ATOM 992 N N . ILE B 1 42 ? -4.441 0.868 13.258 1 82.75 42 ILE B N 1
ATOM 993 C CA . ILE B 1 42 ? -5.754 1.335 12.82 1 82.75 42 ILE B CA 1
ATOM 994 C C . ILE B 1 42 ? -5.988 0.939 11.367 1 82.75 42 ILE B C 1
ATOM 996 O O . ILE B 1 42 ? -7.066 0.453 11.016 1 82.75 42 ILE B O 1
ATOM 1000 N N . PHE B 1 43 ? -4.906 1.184 10.586 1 78.38 43 PHE B N 1
ATOM 1001 C CA . PHE B 1 43 ? -5.082 0.992 9.156 1 78.38 43 PHE B CA 1
ATOM 1002 C C . PHE B 1 43 ? -4.426 -0.304 8.695 1 78.38 43 PHE B C 1
ATOM 1004 O O . PHE B 1 43 ? -3.199 -0.381 8.586 1 78.38 43 PHE B O 1
ATOM 1011 N N . GLU B 1 44 ? -5.242 -1.268 8.398 1 68.62 44 GLU B N 1
ATOM 1012 C CA . GLU B 1 44 ? -4.727 -2.492 7.793 1 68.62 44 GLU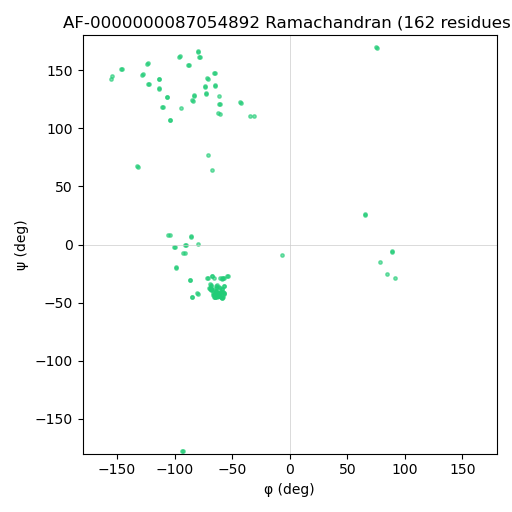 B CA 1
ATOM 1013 C C . GLU B 1 44 ? -4.309 -2.258 6.348 1 68.62 44 GLU B C 1
ATOM 1015 O O . GLU B 1 44 ? -3.348 -2.865 5.867 1 68.62 44 GLU B O 1
ATOM 1020 N N . ALA B 1 45 ? -5.004 -1.302 5.77 1 70.75 45 ALA B N 1
ATOM 1021 C CA . ALA B 1 45 ? -4.785 -0.966 4.363 1 70.75 45 ALA B CA 1
ATOM 1022 C C . ALA B 1 45 ? -4.633 0.542 4.176 1 70.75 45 ALA B C 1
ATOM 1024 O O . ALA B 1 45 ? -5.414 1.165 3.451 1 70.75 45 ALA B O 1
ATOM 1025 N N . LEU B 1 46 ? -3.496 1.008 4.758 1 79.31 46 LEU B N 1
ATOM 1026 C CA . LEU B 1 46 ? -3.256 2.447 4.734 1 79.31 46 LEU B CA 1
ATOM 1027 C C . LEU B 1 46 ? -3.242 2.977 3.305 1 79.31 46 LEU B C 1
ATOM 1029 O O . LEU B 1 46 ? -3.84 4.016 3.018 1 79.31 46 LEU B O 1
ATOM 1033 N N . VAL B 1 47 ? -2.627 2.26 2.453 1 77.94 47 VAL B N 1
ATOM 1034 C CA . VAL B 1 47 ? -2.494 2.715 1.074 1 77.94 47 VAL B CA 1
ATOM 1035 C C . VAL B 1 47 ? -3.871 2.799 0.422 1 77.94 47 VAL B C 1
ATOM 1037 O O . VAL B 1 47 ? -4.164 3.75 -0.307 1 77.94 47 VAL B O 1
ATOM 1040 N N . GLY B 1 48 ? -4.645 1.771 0.659 1 76.5 48 GLY B N 1
ATOM 1041 C CA . GLY B 1 48 ? -6.012 1.816 0.162 1 76.5 48 GLY B CA 1
ATOM 1042 C C . GLY B 1 48 ? -6.801 2.996 0.696 1 76.5 48 GLY B C 1
ATOM 1043 O O . GLY B 1 48 ? -7.555 3.631 -0.045 1 76.5 48 GLY B O 1
ATOM 1044 N N . THR B 1 49 ? -6.695 3.23 2.021 1 83.12 49 THR B N 1
ATOM 1045 C CA . THR B 1 49 ? -7.379 4.363 2.641 1 83.12 49 THR B CA 1
ATOM 1046 C C . THR B 1 49 ? -6.914 5.68 2.023 1 83.12 49 THR B C 1
ATOM 1048 O O . THR B 1 49 ? -7.723 6.578 1.78 1 83.12 49 THR B O 1
ATOM 1051 N N . LEU B 1 50 ? -5.586 5.738 1.779 1 85.31 50 LEU B N 1
ATOM 1052 C CA . LEU B 1 50 ? -5.035 6.941 1.164 1 85.31 50 LEU B CA 1
ATOM 1053 C C . LEU B 1 50 ? -5.574 7.125 -0.25 1 85.31 50 LEU B C 1
ATOM 1055 O O . LEU B 1 50 ? -5.918 8.242 -0.647 1 85.31 50 LEU B O 1
ATOM 1059 N N . ARG B 1 51 ? -5.648 6.117 -0.98 1 80.38 51 ARG B N 1
ATOM 1060 C CA . ARG B 1 51 ? -6.191 6.199 -2.332 1 80.38 51 ARG B CA 1
ATOM 1061 C C . ARG B 1 51 ? -7.645 6.656 -2.311 1 80.38 51 ARG B C 1
ATOM 1063 O O . ARG B 1 51 ? -8.047 7.5 -3.115 1 80.38 51 ARG B O 1
ATOM 1070 N N . ALA B 1 52 ? -8.398 6.086 -1.408 1 81.69 52 ALA B N 1
ATOM 1071 C CA . ALA B 1 52 ? -9.797 6.488 -1.279 1 81.69 52 ALA B CA 1
ATOM 1072 C C . ALA B 1 52 ? -9.914 7.965 -0.904 1 81.69 52 ALA B C 1
ATOM 1074 O O . ALA B 1 52 ? -10.734 8.688 -1.462 1 81.69 52 ALA B O 1
ATOM 1075 N N . ALA B 1 53 ? -9.109 8.352 0.006 1 90 53 ALA B N 1
ATOM 1076 C CA . ALA B 1 53 ? -9.125 9.742 0.467 1 90 53 ALA B CA 1
ATOM 1077 C C . ALA B 1 53 ? -8.734 10.695 -0.656 1 90 53 ALA B C 1
ATOM 1079 O O . ALA B 1 53 ? -9.281 11.797 -0.764 1 90 53 ALA B O 1
ATOM 1080 N N . 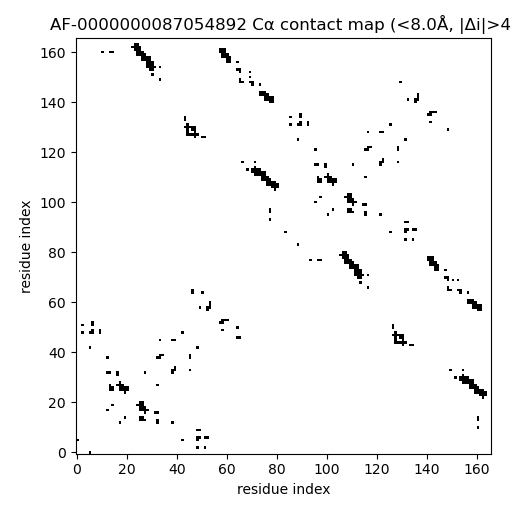LYS B 1 54 ? -7.746 10.242 -1.409 1 87.38 54 LYS B N 1
ATOM 1081 C CA . LYS B 1 54 ? -7.34 11.047 -2.555 1 87.38 54 LYS B CA 1
ATOM 1082 C C . LYS B 1 54 ? -8.469 11.156 -3.58 1 87.38 54 LYS B C 1
ATOM 1084 O O . LYS B 1 54 ? -8.742 12.234 -4.105 1 87.38 54 LYS B O 1
ATOM 1089 N N . LYS B 1 55 ? -9.125 10.102 -3.848 1 83.69 55 LYS B N 1
ATOM 1090 C CA . LYS B 1 55 ? -10.258 10.102 -4.773 1 83.69 55 LYS B CA 1
ATOM 1091 C C . LYS B 1 55 ? -11.352 11.047 -4.309 1 83.69 55 LYS B C 1
ATOM 1093 O O . LYS B 1 55 ? -12.039 11.664 -5.129 1 83.69 55 LYS B O 1
ATOM 1098 N N . ARG B 1 56 ? -11.5 11.266 -3.055 1 88.69 56 ARG B N 1
ATOM 1099 C CA . ARG B 1 56 ? -12.516 12.141 -2.471 1 88.69 56 ARG B CA 1
ATOM 1100 C C . ARG B 1 56 ? -12 13.562 -2.328 1 88.69 56 ARG B C 1
ATOM 1102 O O . ARG B 1 56 ? -12.68 14.422 -1.758 1 88.69 56 ARG B O 1
ATOM 1109 N N . LYS B 1 57 ? -10.82 13.781 -2.715 1 91.44 57 LYS B N 1
ATOM 1110 C CA . LYS B 1 57 ? -10.164 15.086 -2.695 1 91.44 57 LYS B CA 1
ATOM 1111 C C . LYS B 1 57 ? -9.977 15.586 -1.268 1 91.44 57 LYS B C 1
ATOM 1113 O O . LYS B 1 57 ? -10.047 16.797 -1.012 1 91.44 57 LYS B O 1
ATOM 1118 N N . VAL B 1 58 ? -9.906 14.609 -0.396 1 93.81 58 VAL B N 1
ATOM 1119 C CA . VAL B 1 58 ? -9.625 14.93 0.999 1 93.81 58 VAL B CA 1
ATOM 1120 C C . VAL B 1 58 ? -8.125 15.156 1.185 1 93.81 58 VAL B C 1
ATOM 1122 O O . VAL B 1 58 ? -7.707 16.062 1.905 1 93.81 58 VAL B O 1
ATOM 1125 N N . VAL B 1 59 ? -7.371 14.273 0.529 1 94 59 VAL B N 1
ATOM 1126 C CA . VAL B 1 59 ? -5.922 14.422 0.567 1 94 59 VAL B CA 1
ATOM 1127 C C . VAL B 1 59 ? -5.371 14.516 -0.855 1 94 59 VAL B C 1
ATOM 1129 O O . VAL B 1 59 ? -6.039 14.117 -1.812 1 94 59 VAL B O 1
ATOM 1132 N N . THR B 1 60 ? -4.168 15.172 -0.908 1 91.06 60 THR B N 1
ATOM 1133 C CA . THR B 1 60 ? -3.404 15.164 -2.15 1 91.06 60 THR B CA 1
ATOM 1134 C C . THR B 1 60 ? -1.975 14.695 -1.906 1 91.06 60 THR B C 1
ATOM 1136 O O . THR B 1 60 ? -1.438 14.867 -0.81 1 91.06 60 THR B O 1
ATOM 1139 N N . TYR B 1 61 ? -1.379 14.055 -2.781 1 85.44 61 TYR B N 1
ATOM 1140 C CA . TYR B 1 61 ? 0.033 13.688 -2.822 1 85.44 61 TYR B CA 1
ATOM 1141 C C . TYR B 1 61 ? 0.496 13.461 -4.258 1 85.44 61 TYR B C 1
ATOM 1143 O O . TYR B 1 61 ? -0.32 13.203 -5.145 1 85.44 61 TYR B O 1
ATOM 1151 N N . ASP B 1 62 ? 1.878 13.969 -4.426 1 68.38 62 ASP B N 1
ATOM 1152 C CA . ASP B 1 62 ? 2.422 13.836 -5.777 1 68.38 62 ASP B CA 1
ATOM 1153 C C . ASP B 1 62 ? 2.711 12.375 -6.105 1 68.38 62 ASP B C 1
ATOM 1155 O O . ASP B 1 62 ? 3.238 11.633 -5.273 1 68.38 62 ASP B O 1
ATOM 1159 N N . GLY B 1 63 ? 2.361 12.242 -7.492 1 60.34 63 GLY B N 1
ATOM 1160 C CA . GLY B 1 63 ? 2.789 10.977 -8.078 1 60.34 63 GLY B CA 1
ATOM 1161 C C . GLY B 1 63 ? 1.915 9.805 -7.672 1 60.34 63 GLY B C 1
ATOM 1162 O O . GLY B 1 63 ? 0.812 10 -7.156 1 60.34 63 GLY B O 1
ATOM 1163 N N . GLU B 1 64 ? 2.127 8.836 -8.297 1 52.25 64 GLU B N 1
ATOM 1164 C CA . GLU B 1 64 ? 1.445 7.594 -7.938 1 52.25 64 GLU B CA 1
ATOM 1165 C C . GLU B 1 64 ? 1.92 7.074 -6.586 1 52.25 64 GLU B C 1
ATOM 1167 O O . GLU B 1 64 ? 3.072 6.656 -6.445 1 52.25 64 GLU B O 1
ATOM 1172 N N . LEU B 1 65 ? 1.738 7.676 -5.559 1 47.41 65 LEU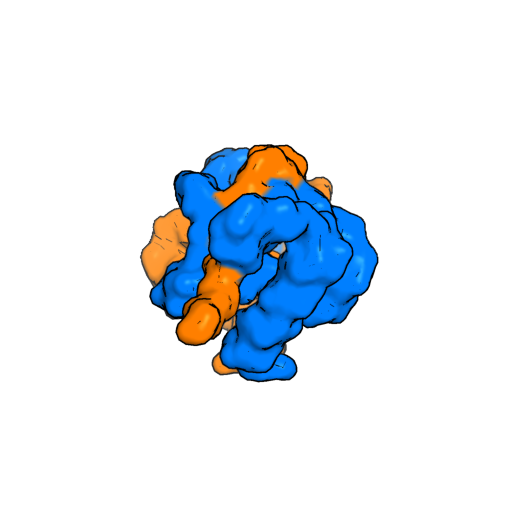 B N 1
ATOM 1173 C CA . LEU B 1 65 ? 1.821 7.238 -4.168 1 47.41 65 LEU B CA 1
ATOM 1174 C C . LEU B 1 65 ? 1.435 5.77 -4.035 1 47.41 65 LEU B C 1
ATOM 1176 O O . LEU B 1 65 ? 0.335 5.375 -4.43 1 47.41 65 LEU B O 1
ATOM 1180 N N . LEU B 1 66 ? 2.775 5.039 -3.662 1 50.59 66 LEU B N 1
ATOM 1181 C CA . LEU B 1 66 ? 2.775 3.744 -2.992 1 50.59 66 LEU B CA 1
ATOM 1182 C C . LEU B 1 66 ? 2.805 2.607 -4.008 1 50.59 66 LEU B C 1
ATOM 1184 O O . LEU B 1 66 ? 3.127 1.468 -3.658 1 50.59 66 LEU B O 1
ATOM 1188 N N . LEU B 1 67 ? 2.229 2.902 -5.199 1 48.44 67 LEU B N 1
ATOM 1189 C CA . LEU B 1 67 ? 2.393 1.731 -6.055 1 48.44 67 LEU B CA 1
ATOM 1190 C C . LEU B 1 67 ? 3.799 1.681 -6.645 1 48.44 67 LEU B C 1
ATOM 1192 O O . LEU B 1 67 ? 4.035 0.99 -7.637 1 48.44 67 LEU B O 1
ATOM 1196 N N . GLN B 1 68 ? 4.809 2.729 -6.32 1 50.62 68 GLN B N 1
ATOM 1197 C CA . GLN B 1 68 ? 5.895 2.756 -7.297 1 50.62 68 GLN B CA 1
ATOM 1198 C C . GLN B 1 68 ? 6.645 1.427 -7.32 1 50.62 68 GLN B C 1
ATOM 1200 O O . GLN B 1 68 ? 6.934 0.851 -6.27 1 50.62 68 GLN B O 1
ATOM 1205 N N . GLY B 1 69 ? 6.742 0.98 -8.344 1 53.56 69 GLY B N 1
ATOM 1206 C CA . GLY B 1 69 ? 7.453 -0.093 -9.023 1 53.56 69 GLY B CA 1
ATOM 1207 C C . GLY B 1 69 ? 8.484 -0.771 -8.141 1 53.56 69 GLY B C 1
ATOM 1208 O O . GLY B 1 69 ? 9.18 -1.688 -8.586 1 53.56 69 GLY B O 1
ATOM 1209 N N . VAL B 1 70 ? 8.719 -0.156 -6.953 1 55.62 70 VAL B N 1
ATOM 1210 C CA . VAL B 1 70 ? 9.789 -0.732 -6.156 1 55.62 70 VAL B CA 1
ATOM 1211 C C . VAL B 1 70 ? 9.461 -2.186 -5.816 1 55.62 70 VAL B C 1
ATOM 1213 O O . VAL B 1 70 ? 10.359 -3.029 -5.742 1 55.62 70 VAL B O 1
ATOM 1216 N N . TYR B 1 71 ? 8.25 -2.346 -5.766 1 64.5 71 TYR B N 1
ATOM 1217 C CA . TYR B 1 71 ? 7.863 -3.707 -5.41 1 64.5 71 TYR B CA 1
ATOM 1218 C C . TYR B 1 71 ? 7.375 -4.473 -6.633 1 64.5 71 TYR B C 1
ATOM 1220 O O . TYR B 1 71 ? 6.859 -5.59 -6.508 1 64.5 71 TYR B O 1
ATOM 1228 N N . ASP B 1 72 ? 7.594 -3.77 -7.66 1 75.12 72 ASP B N 1
ATOM 1229 C CA . ASP B 1 72 ? 7.059 -4.41 -8.859 1 75.12 72 ASP B CA 1
ATOM 1230 C C . ASP B 1 72 ? 7.598 -5.828 -9.008 1 75.12 72 ASP B C 1
ATOM 1232 O O . ASP B 1 72 ? 6.891 -6.723 -9.484 1 75.12 72 ASP B O 1
ATOM 1236 N N . LYS B 1 73 ? 8.867 -6.035 -8.414 1 78.94 73 LYS B N 1
ATOM 1237 C CA . LYS B 1 73 ? 9.5 -7.32 -8.688 1 78.94 73 LYS B CA 1
ATOM 1238 C C . LYS B 1 73 ? 9.312 -8.281 -7.52 1 78.94 73 LYS B C 1
ATOM 1240 O O . LYS B 1 73 ? 9.781 -9.422 -7.57 1 78.94 73 LYS B O 1
ATOM 1245 N N . VAL B 1 74 ? 8.641 -7.754 -6.457 1 80.31 74 VAL B N 1
ATOM 1246 C CA . VAL B 1 74 ? 8.367 -8.648 -5.34 1 80.31 74 VAL B CA 1
ATOM 1247 C C . VAL B 1 74 ? 7.484 -9.805 -5.805 1 80.31 74 VAL B C 1
ATOM 1249 O O . VAL B 1 74 ? 6.387 -9.594 -6.32 1 80.31 74 VAL B O 1
ATOM 1252 N N . GLU B 1 75 ? 8.086 -10.984 -5.598 1 87.81 75 GLU B N 1
ATOM 1253 C CA . GLU B 1 75 ? 7.332 -12.18 -5.961 1 87.81 75 GLU B CA 1
ATOM 1254 C C . GLU B 1 75 ? 6.367 -12.586 -4.852 1 87.81 75 GLU B C 1
ATOM 1256 O O . GLU B 1 75 ? 6.754 -12.656 -3.682 1 87.81 75 GLU B O 1
ATOM 1261 N N . ILE B 1 76 ? 5.117 -12.758 -5.25 1 90.88 76 ILE B N 1
ATOM 1262 C CA . ILE B 1 76 ? 4.062 -13.258 -4.371 1 90.88 76 ILE B CA 1
ATOM 1263 C C . ILE B 1 76 ? 3.721 -14.695 -4.746 1 90.88 76 ILE B C 1
ATOM 1265 O O . ILE B 1 76 ? 3.51 -15.008 -5.922 1 90.88 76 ILE B O 1
ATOM 1269 N N . THR B 1 77 ? 3.768 -15.562 -3.715 1 95.19 77 THR B N 1
ATOM 1270 C CA . THR B 1 77 ? 3.461 -16.969 -3.932 1 95.19 77 THR B CA 1
ATOM 1271 C C . THR B 1 77 ? 2.139 -17.344 -3.266 1 95.19 77 THR B C 1
ATOM 1273 O O . THR B 1 77 ? 1.96 -17.125 -2.064 1 95.19 77 THR B O 1
ATOM 1276 N N . LEU B 1 78 ? 1.297 -17.734 -4.113 1 96.75 78 LEU B N 1
ATOM 1277 C CA . LEU B 1 78 ? 0.081 -18.359 -3.6 1 96.75 78 LEU B CA 1
ATOM 1278 C C . LEU B 1 78 ? 0.305 -19.828 -3.316 1 96.75 78 LEU B C 1
ATOM 1280 O O . LEU B 1 78 ? 0.707 -20.594 -4.207 1 96.75 78 LEU B O 1
ATOM 1284 N N . LYS B 1 79 ? 0.074 -20.266 -2.168 1 94.19 79 LYS B N 1
ATOM 1285 C CA . LYS B 1 79 ? 0.311 -21.641 -1.777 1 94.19 79 LYS B CA 1
ATOM 1286 C C . LYS B 1 79 ? -0.604 -22.594 -2.543 1 94.19 79 LYS B C 1
ATOM 1288 O O . LYS B 1 79 ? -1.749 -22.25 -2.846 1 94.19 79 LYS B O 1
ATOM 1293 N N . ALA B 1 80 ? 0.041 -23.812 -2.758 1 91.62 80 ALA B N 1
ATOM 1294 C CA . ALA B 1 80 ? -0.743 -24.844 -3.422 1 91.62 80 ALA B CA 1
ATOM 1295 C C . ALA B 1 80 ? -1.915 -25.281 -2.551 1 91.62 80 ALA B C 1
ATOM 1297 O O . ALA B 1 80 ? -1.815 -25.297 -1.322 1 91.62 80 ALA B O 1
ATOM 1298 N N . THR B 1 81 ? -3.055 -25.438 -3.207 1 78 81 THR B N 1
ATOM 1299 C CA . THR B 1 81 ? -4.16 -26.031 -2.467 1 78 81 THR B CA 1
ATOM 1300 C C . THR B 1 81 ? -3.799 -27.453 -2.018 1 78 81 THR B C 1
ATOM 1302 O O . THR B 1 81 ? -3.285 -28.25 -2.807 1 78 81 THR B O 1
ATOM 1305 N N . PRO B 1 82 ? -3.689 -27.578 -0.719 1 65.44 82 PRO B N 1
ATOM 1306 C CA . PRO B 1 82 ? -3.355 -28.938 -0.289 1 65.44 82 PRO B CA 1
ATOM 1307 C C . PRO B 1 82 ? -4.156 -30.016 -1.033 1 65.44 82 PRO B C 1
ATOM 1309 O O . PRO B 1 82 ? -5.324 -29.797 -1.356 1 65.44 82 PRO B O 1
ATOM 1312 N N . ALA B 1 83 ? -3.338 -30.953 -1.698 1 53.44 83 ALA B N 1
ATOM 1313 C CA . ALA B 1 83 ? -3.959 -32.125 -2.311 1 53.44 83 ALA B CA 1
ATOM 1314 C C . ALA B 1 83 ? -4.93 -32.812 -1.344 1 53.44 83 ALA B C 1
ATOM 1316 O O . ALA B 1 83 ? -4.73 -32.781 -0.128 1 53.44 83 ALA B O 1
#

Solvent-accessible surface area (backbone atoms only — not comparable to full-atom values): 9148 Å² total; per-residue (Å²): 128,56,73,67,55,45,35,54,53,47,53,52,48,39,58,70,73,25,44,81,40,96,81,55,22,26,38,32,34,42,33,56,51,64,68,29,68,67,45,51,70,69,36,69,28,53,66,22,42,49,52,52,26,35,76,70,64,47,30,50,56,73,73,76,78,66,67,75,60,79,40,27,74,40,51,36,34,37,60,40,73,80,128,129,55,74,69,55,45,36,54,52,48,53,53,51,40,58,70,73,26,45,78,41,95,81,56,21,25,39,33,33,42,32,58,51,62,70,30,68,65,44,51,70,69,36,72,28,51,66,21,42,49,50,53,27,35,76,68,65,45,32,50,57,75,72,73,73,68,69,58,63,79,35,26,73,39,50,35,32,38,61,40,74,81,128

Sequence (166 aa):
MNVEEEVERLKEEIQRLGQIQPDGSYKVTFGVLFNDDRCANIFEALVGTLRAAKKRKVVTYDGELLLQGVYDKVEITLKATPAMNVEEEVERLKEEIQRLGQIQPDGSYKVTFGVLFNDDRCANIFEALVGTLRAAKKRKVVTYDGELLLQGVYDKVEITLKATPA

Radius of gyration: 16.73 Å; Cα contacts (8 Å, |Δi|>4): 258; chains: 2; bounding box: 27×61×30 Å

pLDDT: mean 83.33, std 13.58, range [46.53, 97.38]

Organism: Hibiscus syriacus (NCBI:txid106335)

=== Feature glossary ===
Legend for the data blocks above and below:

— What the protein is —

The amino-acid sequence is the protein's primary structure: the linear order of residues from the N-terminus to the C-terminus, written in one-letter code. Everything else here — the 3D coordinates, the secondary structure, the domain annotations — is ultimately a consequence of this string.

Database cross-references. InterPro integrates a dozen domain/family signature databases into unified entries with residue-range hits. GO terms attach function/process/location labels with evidence codes. CATH codes position the fold in a four-level structural taxonomy. Organism is the NCBI-taxonomy species name.

— Where its atoms are —

The mmCIF block holds the 3D Cartesian coordinates of each backbone atom (N, Cα, C, O) in ångströms. mmCIF is the PDB's canonical archive format — a tagged-loop text representation of the atomic model.

The six renders are orthographic views along the three Cartesian axes in both directions. Representation (cartoon, sticks, or surface) and color scheme (sequence-rainbow or by-chain) vary across proteins so the training set covers all the common visualization conventions.

— Local backbone conformation —

Secondary structure is the local, repeating backbone conformation. D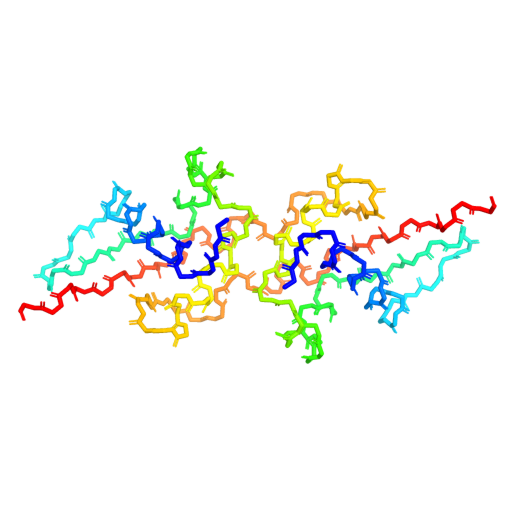SSP classifies it into eight states by reading the hydrogen-bond network: three helix types (H, G, I), two β types (E, B), two non-regular types (T, S), and unstructured coil (-).

SS3 is a coarse helix/strand/coil call (letters a/b/c) made by the P-SEA algorithm from inter-Cα distances and dihedrals. It is less detailed than DSSP but needs only Cα positions.

Backbone dihedral angles. Every residue except chain termini has a φ (preceding-C → N → Cα → C) and a ψ (N → Cα → C → next-N). They are reported in degrees following the IUPAC sign convention. Secondary structure is essentially a statement about which (φ, ψ) basin each residue occupies.

— Global shape and packing —

The geometric summary reports three shape descriptors. Rg (radius of gyration) measures how spread out the Cα atoms are about their centre of mass; compact globular proteins have small Rg, elongated or unfolded ones large. Cα contacts (<8 Å, |i−j|>4) count long-range residue pairs in spatial proximity — high for tightly packed folds, near zero for rods or random coil. The bounding-box extents give the protein's footprint along x, y, z in Å.

Solvent accessibility: the surface area of each residue that a 1.4 Å water probe can touch, in Å². When only backbone atoms are present the absolute values are lower than full-atom SASA (side chains contribute most of the area) and are flagged as backbone-only.

Plot images: a contact map (which residues are close in 3D, as an N×N binary image), a Ramachandran scatter (backbone torsion angles, revealing secondary-structure composition at a glance), and — for AlphaFold structures — a PAE heatmap (pairwise prediction confidence).

— Structural neighborhood —

Foldseek's 3Di representation compresses backbone geometry into a per-residue letter drawn from a learned twenty-state alphabet. It captures the tertiary interaction pattern around each residue — which residues are packed against it in space, regardless of where they are in sequence.

Structural nearest neighbors (via Foldseek easy-search vs the PDB). Reported per hit: target PDB id, E-value, and alignment TM-score. A TM-score above ~0.5 is the conventional threshold for 'same fold'.

— Confidence and disorder —

pLDDT (predicted Local Distance Difference Test) is AlphaFold's per-residue confidence score, ranging from 0 to 100. Values above 90 indicate high confidence (typically well-packed cores); 70–90 is confident; 50–70 low confidence; below 50 usually means the region is disordered or the prediction is unreliable there. AlphaFold stores pLDDT in the mmCIF B-factor column.

For experimental (PDB) structures, the B-factor (temperature factor) quantifies the positional spread of each atom in the crystal — a combination of thermal vibration and static disorder — in units of Å². High B-factors mark flexible loops or poorly resolved regions; low B-factors mark the rigid, well-ordered core.

Predicted Aligned Error (PAE) is an AlphaFold confidence matrix: entry (i, j) is the expected error in the position of residue j, in ångströms, when the prediction is superimposed on the true structure at residue i. Low PAE within a block of residues means that block is internally rigid and well-predicted; high PAE between two blocks means their relative placement is uncertain even if each block individually is confident.